Protein AF-A0A3D0W332-F1 (afdb_monomer)

Sequence (69 aa):
EGSAKHELYNIPYPGYQFYCTCRTARRVFPNLINHQLHTVSSHIGFELFDHHNALADAEACARIAINIL

Foldseek 3Di:
DPVPVCVVVVHDDPPDDDDDLLVQCCVVPVPQPHSPLQSLLVVLVHHQDDVPDPVSSVVSSVVSVVVGD

pLDDT: mean 85.03, std 9.71, range [53.69, 93.62]

Structure (mmCIF, N/CA/C/O backbone):
data_AF-A0A3D0W332-F1
#
_entry.id   AF-A0A3D0W332-F1
#
loop_
_atom_site.group_PDB
_atom_site.id
_atom_site.type_symbol
_atom_site.label_atom_id
_atom_site.label_alt_id
_atom_site.label_comp_id
_atom_site.label_asym_id
_atom_site.label_entity_id
_atom_site.label_seq_id
_atom_site.pdbx_PDB_ins_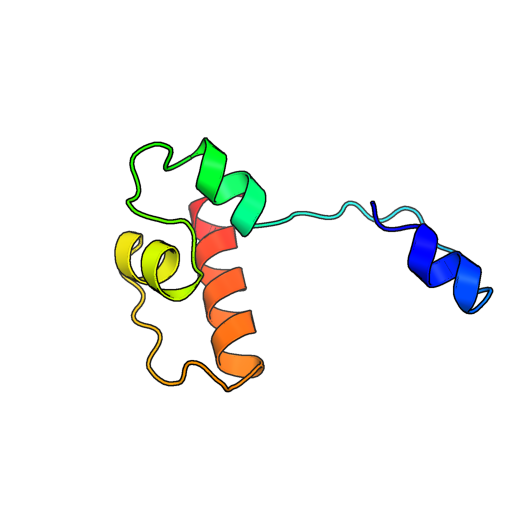code
_atom_site.Cartn_x
_atom_site.Cartn_y
_atom_site.Cartn_z
_atom_site.occupancy
_atom_site.B_iso_or_equiv
_atom_site.auth_seq_id
_atom_site.auth_comp_id
_atom_site.auth_asym_id
_atom_site.auth_atom_id
_atom_site.pdbx_PDB_model_num
ATOM 1 N N . GLU A 1 1 ? -1.718 2.811 -14.985 1.00 53.69 1 GLU A N 1
ATOM 2 C CA . GLU A 1 1 ? -0.671 3.635 -14.333 1.00 53.69 1 GLU A CA 1
ATOM 3 C C . GLU A 1 1 ? 0.731 2.988 -14.336 1.00 53.69 1 GLU A C 1
ATOM 5 O O . GLU A 1 1 ? 1.683 3.678 -14.011 1.00 53.69 1 GLU A O 1
ATOM 10 N N . GLY A 1 2 ? 0.914 1.718 -14.746 1.00 57.72 2 GLY A N 1
A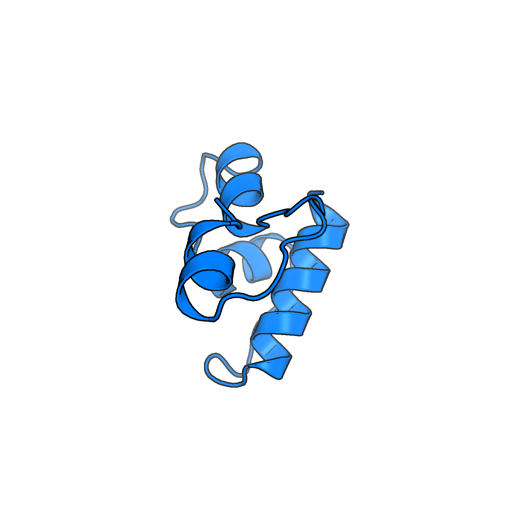TOM 11 C CA . GLY A 1 2 ? 2.222 1.034 -14.686 1.00 57.72 2 GLY A CA 1
ATOM 12 C C . GLY A 1 2 ? 3.175 1.181 -15.890 1.00 57.72 2 GLY A C 1
ATOM 13 O O . GLY A 1 2 ? 4.329 0.779 -15.775 1.00 57.72 2 GLY A O 1
ATOM 14 N N . SER A 1 3 ? 2.750 1.739 -17.031 1.00 60.75 3 SER A N 1
ATOM 15 C CA . SER A 1 3 ? 3.559 1.732 -18.269 1.00 60.75 3 SER A CA 1
ATOM 16 C C . SER A 1 3 ? 4.645 2.815 -18.324 1.00 60.75 3 SER A C 1
ATOM 18 O O . SER A 1 3 ? 5.743 2.555 -18.804 1.00 60.75 3 SER A O 1
ATOM 20 N N . ALA A 1 4 ? 4.399 3.993 -17.741 1.00 62.72 4 ALA A N 1
ATOM 21 C CA . ALA A 1 4 ? 5.249 5.173 -17.941 1.00 62.72 4 ALA A CA 1
ATOM 22 C C . ALA A 1 4 ? 6.712 5.005 -17.475 1.00 62.72 4 ALA A C 1
ATOM 24 O O . ALA A 1 4 ? 7.622 5.587 -18.056 1.00 62.72 4 ALA A O 1
ATOM 25 N N . LYS A 1 5 ? 6.974 4.197 -16.436 1.00 67.12 5 LYS A N 1
ATOM 26 C CA . LYS A 1 5 ? 8.351 3.929 -15.971 1.00 67.12 5 LYS A CA 1
ATOM 27 C C . LYS A 1 5 ? 9.087 2.903 -16.830 1.00 67.12 5 LYS A C 1
ATOM 29 O O . LYS A 1 5 ? 10.305 2.960 -16.931 1.00 67.12 5 LYS A O 1
ATOM 34 N N . HIS A 1 6 ? 8.356 1.969 -17.426 1.00 75.38 6 HIS A N 1
ATOM 35 C CA . HIS A 1 6 ? 8.920 0.935 -18.286 1.00 75.38 6 HIS A CA 1
ATOM 36 C C . HIS A 1 6 ? 9.399 1.534 -19.612 1.00 75.38 6 HIS A C 1
ATOM 38 O O . HIS A 1 6 ? 10.482 1.195 -20.082 1.00 75.38 6 HIS A O 1
ATOM 44 N N . GLU A 1 7 ? 8.655 2.514 -20.130 1.00 76.19 7 GLU A N 1
ATOM 45 C CA . GLU A 1 7 ? 9.013 3.296 -21.317 1.00 76.19 7 GLU A CA 1
ATOM 46 C C . GLU A 1 7 ? 10.332 4.068 -21.134 1.00 76.19 7 GLU A C 1
ATOM 48 O O . GLU A 1 7 ? 11.172 4.047 -22.027 1.00 76.19 7 GLU A O 1
ATOM 53 N N . LEU A 1 8 ? 10.573 4.666 -19.957 1.00 85.19 8 LEU A N 1
ATOM 54 C CA . LEU A 1 8 ? 11.812 5.410 -19.673 1.00 85.19 8 LEU A CA 1
ATOM 55 C C . LEU A 1 8 ? 13.079 4.548 -19.801 1.00 85.19 8 LEU A C 1
ATOM 57 O O . LEU A 1 8 ? 14.123 5.039 -20.223 1.00 85.19 8 LEU A O 1
ATOM 61 N N . TYR A 1 9 ? 12.989 3.272 -19.426 1.00 88.00 9 TYR A N 1
ATOM 62 C CA . TYR A 1 9 ? 14.112 2.332 -19.460 1.00 88.00 9 TYR A CA 1
ATOM 63 C C . TYR A 1 9 ? 14.034 1.349 -20.633 1.00 88.00 9 TYR A C 1
ATOM 65 O O . TYR A 1 9 ? 14.829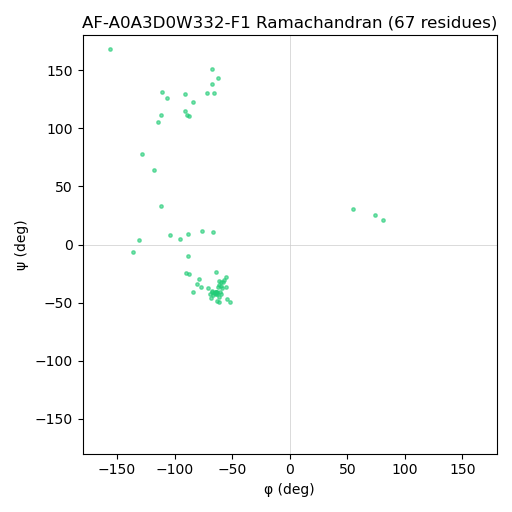 0.412 -20.694 1.00 88.00 9 TYR A O 1
ATOM 73 N N . ASN A 1 10 ? 13.096 1.549 -21.566 1.00 86.81 10 ASN A N 1
ATOM 74 C CA . ASN A 1 10 ? 12.865 0.671 -22.715 1.00 86.81 10 ASN A CA 1
ATOM 75 C C . ASN A 1 10 ? 12.610 -0.804 -22.332 1.00 86.81 10 ASN A C 1
ATOM 77 O O . ASN A 1 10 ? 12.945 -1.730 -23.073 1.00 86.81 10 ASN A O 1
ATOM 81 N N . ILE A 1 11 ? 12.018 -1.029 -21.156 1.00 88.44 11 ILE A N 1
ATOM 82 C CA . ILE A 1 11 ? 11.672 -2.359 -20.654 1.00 88.44 11 ILE A CA 1
ATOM 83 C C . ILE A 1 11 ? 10.242 -2.672 -21.112 1.00 88.44 11 ILE A C 1
ATOM 85 O O . ILE A 1 11 ? 9.350 -1.855 -20.894 1.00 88.44 11 ILE A O 1
ATOM 89 N N . PRO A 1 12 ? 9.965 -3.832 -21.731 1.00 83.44 12 PRO A N 1
ATOM 90 C CA . PRO A 1 12 ? 8.602 -4.189 -22.103 1.00 83.44 12 PRO A CA 1
ATOM 91 C C . PRO A 1 12 ? 7.744 -4.397 -20.849 1.00 83.44 12 PRO A C 1
ATOM 93 O O . PRO A 1 12 ? 8.130 -5.126 -19.937 1.00 83.44 12 PRO A O 1
ATOM 96 N N . TYR A 1 13 ? 6.565 -3.771 -20.810 1.00 81.81 13 TYR A N 1
ATOM 97 C CA . TYR A 1 13 ? 5.585 -3.970 -19.744 1.00 81.81 13 TYR A CA 1
ATOM 98 C C . TYR A 1 13 ? 4.648 -5.136 -20.104 1.00 81.81 13 TYR A C 1
ATOM 100 O O . TYR A 1 13 ? 3.830 -4.985 -21.010 1.00 81.81 13 TYR A O 1
ATOM 108 N N . PRO A 1 14 ? 4.696 -6.282 -19.401 1.00 81.94 14 PRO A N 1
ATOM 109 C CA . PRO A 1 14 ? 3.910 -7.468 -19.741 1.00 81.94 14 PRO A CA 1
ATOM 110 C C . PRO A 1 14 ? 2.420 -7.378 -19.362 1.00 81.94 14 PRO A C 1
ATOM 112 O O . PRO A 1 14 ? 1.718 -8.382 -19.400 1.00 81.94 14 PRO A O 1
ATOM 115 N N . GLY A 1 15 ? 1.912 -6.196 -18.995 1.00 83.81 15 GLY A N 1
ATOM 116 C CA . GLY A 1 15 ? 0.480 -5.991 -18.758 1.00 83.81 15 GLY A CA 1
ATOM 117 C C . GLY A 1 15 ? -0.054 -6.600 -17.459 1.00 83.81 15 GLY A C 1
ATOM 118 O O . GLY A 1 15 ? -1.243 -6.898 -17.375 1.00 83.81 15 GLY A O 1
ATOM 119 N N . TYR A 1 16 ? 0.788 -6.794 -16.440 1.00 83.06 16 TYR A N 1
ATOM 120 C CA . TYR A 1 16 ? 0.327 -7.313 -15.150 1.00 83.06 16 TYR A CA 1
ATOM 121 C C . TYR A 1 16 ? -0.674 -6.372 -14.470 1.00 83.06 16 TYR A C 1
ATOM 123 O O . TYR A 1 16 ? -0.549 -5.145 -14.514 1.00 83.06 16 TYR A O 1
ATOM 131 N N . GLN A 1 17 ? -1.665 -6.960 -13.798 1.00 83.56 17 GLN A N 1
ATOM 132 C CA . GLN A 1 17 ? -2.628 -6.204 -13.008 1.00 83.56 17 GLN A CA 1
ATOM 133 C C . GLN A 1 17 ? -1.966 -5.656 -11.746 1.00 83.56 17 GLN A C 1
ATOM 135 O O . GLN A 1 17 ? -1.297 -6.371 -11.004 1.00 83.56 17 GLN A O 1
ATOM 140 N N . PHE A 1 18 ? -2.158 -4.361 -11.515 1.00 84.88 18 PHE A N 1
ATOM 141 C CA . PHE A 1 18 ? -1.623 -3.665 -10.356 1.00 84.88 18 PHE A CA 1
ATOM 142 C C . PHE A 1 18 ? -2.743 -3.355 -9.368 1.00 84.88 18 PHE A C 1
ATOM 144 O O . PHE A 1 18 ? -3.723 -2.693 -9.718 1.00 84.88 18 PHE A O 1
ATOM 151 N N . TYR A 1 19 ? -2.551 -3.777 -8.122 1.00 86.06 19 TYR A N 1
ATOM 152 C CA . TYR A 1 19 ? -3.455 -3.489 -7.018 1.00 86.06 19 TYR A CA 1
ATOM 153 C C . TYR A 1 19 ? -2.782 -2.540 -6.035 1.00 86.06 19 TYR A C 1
ATOM 155 O O . TYR A 1 19 ? -1.649 -2.752 -5.613 1.00 86.06 19 TYR A O 1
ATOM 163 N N . CYS A 1 20 ? -3.496 -1.481 -5.659 1.00 89.19 20 CYS A N 1
ATOM 164 C CA . CYS A 1 20 ? -3.015 -0.502 -4.696 1.00 89.19 20 CYS A CA 1
ATOM 165 C C . CYS A 1 20 ? -3.882 -0.557 -3.440 1.00 89.19 20 CYS A C 1
ATOM 167 O O . CYS A 1 20 ? -5.000 -0.037 -3.431 1.00 89.19 20 CYS A O 1
ATOM 169 N N . THR A 1 21 ? -3.340 -1.137 -2.371 1.00 90.81 21 THR A N 1
ATOM 170 C CA . THR A 1 21 ? -4.001 -1.242 -1.061 1.00 90.81 21 THR A CA 1
ATOM 171 C C . THR A 1 21 ? -4.430 0.118 -0.523 1.00 90.81 21 THR A C 1
ATOM 173 O O . THR A 1 21 ? -5.526 0.236 0.002 1.00 90.81 21 THR A O 1
ATOM 176 N N . CYS A 1 22 ? -3.653 1.182 -0.749 1.00 89.69 22 CYS A N 1
ATOM 177 C CA . CYS A 1 22 ? -4.033 2.544 -0.359 1.00 89.69 22 CYS A CA 1
ATOM 178 C C . CYS A 1 22 ? -5.276 3.057 -1.118 1.00 89.69 22 CYS A C 1
ATOM 180 O O . CYS A 1 22 ? -6.160 3.682 -0.530 1.00 89.69 22 CYS A O 1
ATOM 182 N N . ARG A 1 23 ? -5.387 2.781 -2.428 1.00 91.25 23 ARG A N 1
ATOM 183 C CA . ARG A 1 23 ? -6.580 3.154 -3.216 1.00 91.25 23 ARG A CA 1
ATOM 184 C C . ARG A 1 23 ? -7.801 2.356 -2.780 1.00 91.25 23 ARG A C 1
ATOM 186 O O . ARG A 1 23 ? -8.885 2.929 -2.699 1.00 91.25 23 ARG A O 1
ATOM 193 N N . THR A 1 24 ? -7.630 1.069 -2.494 1.00 92.06 24 THR A N 1
ATOM 194 C CA . THR A 1 24 ? -8.727 0.229 -2.007 1.00 92.06 24 THR A CA 1
ATOM 195 C C . THR A 1 24 ? -9.146 0.623 -0.593 1.00 92.06 24 THR A C 1
ATOM 197 O O . THR A 1 24 ? -10.334 0.811 -0.355 1.00 92.06 24 THR A O 1
ATOM 200 N N . ALA A 1 25 ? -8.202 0.894 0.309 1.00 92.25 25 ALA A N 1
ATOM 201 C CA . ALA A 1 25 ? -8.479 1.337 1.676 1.00 92.25 25 ALA A CA 1
ATOM 202 C C . ALA A 1 25 ? -9.294 2.636 1.713 1.00 92.25 25 ALA A C 1
ATOM 204 O O . ALA A 1 25 ? -10.206 2.754 2.523 1.00 92.25 25 ALA A O 1
ATOM 205 N N . ARG A 1 26 ? -9.044 3.580 0.792 1.00 93.56 26 ARG A N 1
ATOM 206 C CA . ARG A 1 26 ? -9.871 4.795 0.647 1.00 93.56 26 ARG A CA 1
ATOM 207 C C . ARG A 1 26 ? -11.334 4.508 0.322 1.00 93.56 26 ARG A C 1
ATOM 209 O O . ARG A 1 26 ? -12.203 5.276 0.716 1.00 93.56 26 ARG A O 1
ATOM 216 N N . ARG A 1 27 ? -11.602 3.431 -0.417 1.00 93.00 27 ARG A N 1
ATOM 217 C CA . ARG A 1 27 ? -12.960 3.025 -0.803 1.00 93.00 27 ARG A CA 1
ATOM 218 C C . ARG A 1 27 ? -13.641 2.211 0.292 1.00 93.00 27 ARG A C 1
ATOM 220 O O . ARG A 1 27 ? -14.825 2.407 0.526 1.00 93.00 27 ARG A O 1
ATOM 227 N N . VAL A 1 28 ? -12.897 1.314 0.938 1.00 93.62 28 VAL A N 1
ATOM 228 C CA . VAL A 1 28 ? -13.415 0.411 1.978 1.00 93.62 28 VAL A CA 1
ATOM 229 C C . VAL A 1 28 ? -13.610 1.141 3.311 1.00 93.62 28 VAL A C 1
ATOM 231 O O . VAL A 1 28 ? -14.601 0.908 3.995 1.00 93.62 28 VAL A O 1
ATOM 234 N N . PHE A 1 29 ? -12.720 2.077 3.653 1.00 92.75 29 PHE A N 1
ATOM 235 C CA . PHE A 1 29 ? -12.752 2.839 4.905 1.00 92.75 29 PHE A CA 1
ATOM 236 C C . PHE A 1 29 ? -12.925 4.347 4.648 1.00 92.75 29 PHE A C 1
ATOM 238 O O . PHE A 1 29 ? -12.026 5.128 4.962 1.00 92.75 29 PHE A O 1
ATOM 245 N N . PRO A 1 30 ? -14.051 4.812 4.080 1.00 92.75 30 PRO A N 1
ATOM 246 C CA . PRO A 1 30 ? -14.211 6.215 3.679 1.00 92.75 30 PRO A CA 1
ATOM 247 C C . PRO A 1 30 ? -14.172 7.202 4.857 1.00 92.75 30 PRO A C 1
ATOM 249 O O . PRO A 1 30 ? -13.829 8.363 4.668 1.00 92.75 30 PRO A O 1
ATOM 252 N N . ASN A 1 31 ? -14.482 6.732 6.069 1.00 93.62 31 ASN A N 1
ATOM 253 C CA . ASN A 1 31 ? -14.569 7.550 7.281 1.00 93.62 31 ASN A CA 1
ATOM 254 C C . ASN A 1 31 ? -13.278 7.549 8.119 1.00 93.62 31 ASN A C 1
ATOM 256 O O . ASN A 1 31 ? -13.268 8.084 9.226 1.00 93.62 31 ASN A O 1
ATOM 260 N N . LEU A 1 32 ? -12.202 6.916 7.636 1.00 92.56 32 LEU A N 1
ATOM 261 C CA . LEU A 1 32 ? -10.917 6.938 8.332 1.00 92.56 32 LEU A CA 1
ATOM 262 C C . LEU A 1 32 ? -10.342 8.359 8.311 1.00 92.56 32 LEU A C 1
ATOM 264 O O . LEU A 1 32 ? -10.385 9.028 7.281 1.00 92.56 32 LEU A O 1
ATOM 268 N N . ILE A 1 33 ? -9.769 8.805 9.434 1.00 91.88 33 ILE A N 1
ATOM 269 C CA . ILE A 1 33 ? -9.239 10.173 9.567 1.00 91.88 33 ILE A CA 1
ATOM 270 C C . ILE A 1 33 ? -8.171 10.498 8.514 1.00 91.88 33 ILE A C 1
ATOM 272 O O . ILE A 1 33 ? -8.049 11.632 8.058 1.00 91.88 33 ILE A O 1
ATOM 276 N N . ASN A 1 34 ? -7.407 9.487 8.113 1.00 91.25 34 ASN A N 1
ATOM 277 C CA . ASN A 1 34 ? -6.523 9.512 6.964 1.00 91.25 34 ASN A CA 1
ATOM 278 C C . ASN A 1 34 ? -6.299 8.069 6.481 1.00 91.25 34 ASN A C 1
ATOM 280 O O . ASN A 1 34 ? -6.613 7.116 7.187 1.00 91.25 34 ASN A O 1
ATOM 284 N N . HIS A 1 35 ? -5.704 7.907 5.300 1.00 92.44 35 HIS A N 1
ATOM 285 C CA . HIS A 1 35 ? -5.353 6.594 4.735 1.00 92.44 35 HIS A CA 1
ATOM 286 C C . HIS A 1 35 ? -3.841 6.379 4.662 1.00 92.44 35 HIS A C 1
ATOM 288 O O . HIS A 1 35 ? -3.342 5.767 3.714 1.00 92.44 35 HIS A O 1
ATOM 294 N N . GLN A 1 36 ? -3.099 6.930 5.626 1.00 91.56 36 GLN A N 1
ATOM 295 C CA . GLN A 1 36 ? -1.680 6.633 5.793 1.00 91.56 36 GLN A CA 1
ATOM 296 C C . GLN A 1 36 ? -1.514 5.179 6.239 1.00 91.56 36 GLN A C 1
ATOM 298 O O . GLN A 1 36 ? -2.386 4.618 6.904 1.00 91.56 36 GLN A O 1
ATOM 303 N N . LEU A 1 37 ? -0.385 4.570 5.871 1.00 90.00 37 LEU A N 1
ATOM 304 C CA . LEU A 1 37 ? -0.157 3.138 6.055 1.00 90.00 37 LEU A CA 1
ATOM 305 C C . LEU A 1 37 ? -0.365 2.697 7.507 1.00 90.00 37 LEU A C 1
ATOM 307 O O . LEU A 1 37 ? -1.091 1.737 7.747 1.00 90.00 37 LEU A O 1
ATOM 311 N N . HIS A 1 38 ? 0.199 3.433 8.465 1.00 89.19 38 HIS A N 1
ATOM 312 C CA . HIS A 1 38 ? 0.044 3.120 9.883 1.00 89.19 38 HIS A CA 1
ATOM 313 C C . HIS A 1 38 ? -1.413 3.246 10.346 1.00 89.19 38 HIS A C 1
ATOM 315 O O . HIS A 1 38 ? -1.892 2.378 11.056 1.00 89.19 38 HIS A O 1
ATOM 321 N N . THR A 1 39 ? -2.154 4.268 9.900 1.00 91.75 39 THR A N 1
ATOM 322 C CA . THR A 1 39 ? -3.545 4.485 10.329 1.00 91.75 39 THR A CA 1
ATOM 323 C C . THR A 1 39 ? -4.448 3.365 9.810 1.00 91.75 39 THR A C 1
ATOM 325 O O . THR A 1 39 ? -5.260 2.826 10.560 1.00 91.75 39 THR A O 1
ATOM 328 N N . VAL A 1 40 ? -4.277 2.964 8.545 1.00 92.75 40 VAL A N 1
ATOM 329 C CA . VAL A 1 40 ? -5.027 1.838 7.962 1.00 92.75 40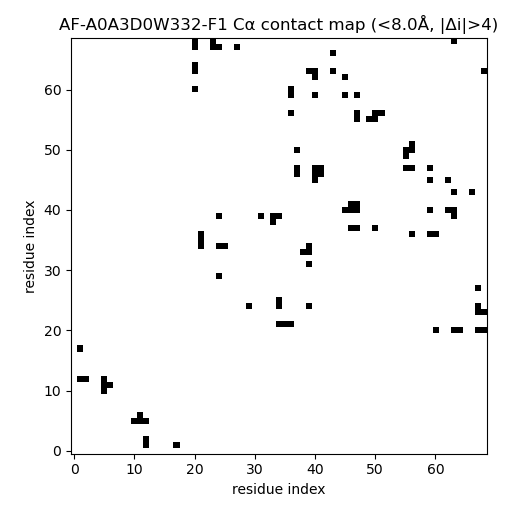 VAL A CA 1
ATOM 330 C C . VAL A 1 40 ? -4.627 0.515 8.618 1.00 92.75 40 VAL A C 1
ATOM 332 O O . VAL A 1 40 ? -5.498 -0.295 8.916 1.00 92.75 40 VAL A O 1
ATOM 335 N N . SER A 1 41 ? -3.335 0.309 8.881 1.00 90.62 41 SER A N 1
ATOM 336 C CA . SER A 1 41 ? -2.828 -0.897 9.549 1.00 90.62 41 SER A CA 1
ATOM 337 C C . SER A 1 41 ? -3.379 -1.026 10.968 1.00 90.62 41 SER A C 1
ATOM 339 O O . SER A 1 41 ? -3.950 -2.057 11.316 1.00 90.62 41 SER A O 1
ATOM 341 N N . SER A 1 42 ? -3.316 0.043 11.764 1.00 90.75 42 SER A N 1
ATOM 34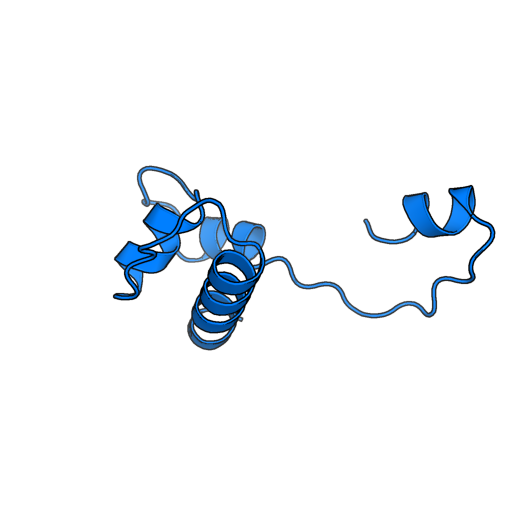2 C CA . SER A 1 42 ? -3.875 0.057 13.115 1.00 90.75 42 SER A CA 1
ATOM 343 C C . SER A 1 42 ? -5.389 -0.153 13.100 1.00 90.75 42 SER A C 1
ATOM 345 O O . SER A 1 42 ? -5.911 -0.855 13.961 1.00 90.75 42 SER A O 1
ATOM 347 N N . HIS A 1 43 ? -6.103 0.383 12.101 1.00 90.88 43 HIS A N 1
ATOM 348 C CA . HIS A 1 43 ? -7.547 0.172 11.964 1.00 90.88 43 HIS A CA 1
ATOM 349 C C . HIS A 1 43 ? -7.925 -1.303 11.765 1.00 90.88 43 HIS A C 1
ATOM 351 O O . HIS A 1 43 ? -8.949 -1.743 12.280 1.00 90.88 43 HIS A O 1
ATOM 357 N N . ILE A 1 44 ? -7.089 -2.076 11.064 1.00 90.00 44 ILE A N 1
ATOM 358 C CA . ILE A 1 44 ? -7.277 -3.526 10.888 1.00 90.00 44 ILE A CA 1
ATOM 359 C C . ILE A 1 44 ? -6.628 -4.361 12.009 1.00 90.00 44 ILE A C 1
ATOM 361 O O . ILE A 1 44 ? -6.556 -5.583 11.897 1.00 90.00 44 ILE A O 1
ATOM 365 N N . GLY A 1 45 ? -6.144 -3.723 13.081 1.00 88.19 45 GLY A N 1
ATOM 366 C CA . GLY A 1 45 ? -5.534 -4.395 14.231 1.00 88.19 45 GLY A CA 1
ATOM 367 C C . GLY A 1 45 ? -4.071 -4.811 14.041 1.00 88.19 45 GLY A C 1
ATOM 368 O O . GLY A 1 45 ? -3.602 -5.702 14.745 1.00 88.19 45 GLY A O 1
AT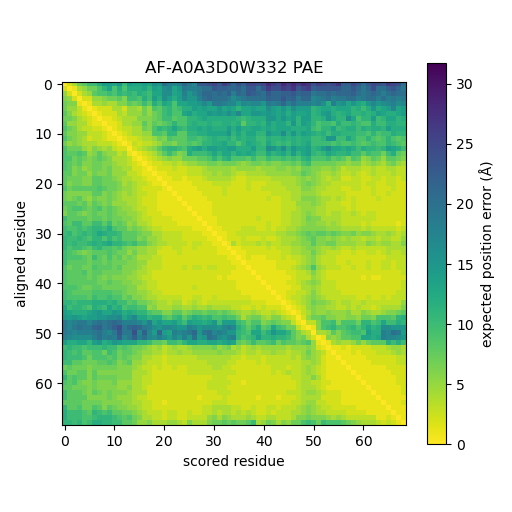OM 369 N N . PHE A 1 46 ? -3.345 -4.201 13.099 1.00 86.69 46 PHE A N 1
ATOM 370 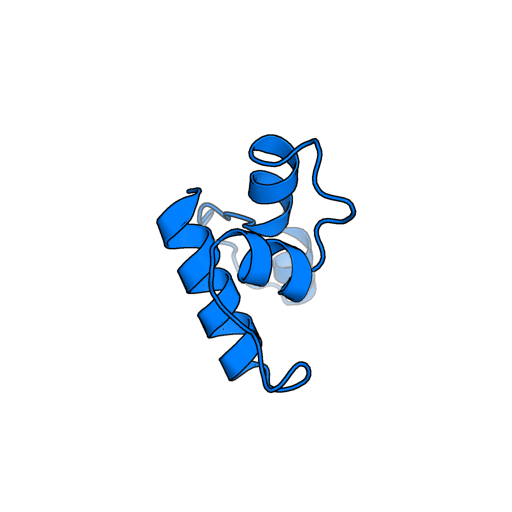C CA . PHE A 1 46 ? -1.913 -4.424 12.886 1.00 86.69 46 PHE A CA 1
ATOM 371 C C . PHE A 1 46 ? -1.110 -3.171 13.256 1.00 86.69 46 PHE A C 1
ATOM 373 O O . PHE A 1 46 ? -1.193 -2.149 12.576 1.00 86.69 46 PHE A O 1
ATOM 380 N N . GLU A 1 47 ? -0.321 -3.236 14.329 1.00 79.44 47 GLU A N 1
ATOM 38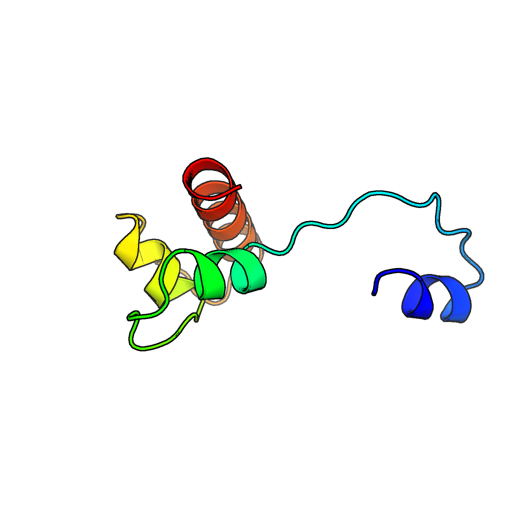1 C CA . GLU A 1 47 ? 0.553 -2.127 14.715 1.00 79.44 47 GLU A CA 1
ATOM 382 C C . GLU A 1 47 ? 1.871 -2.165 13.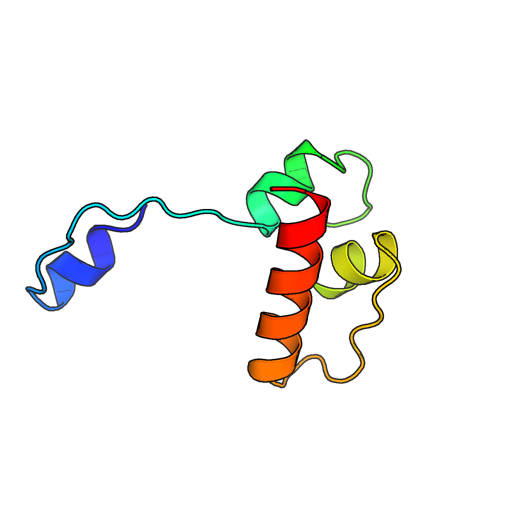943 1.00 79.44 47 GLU A C 1
ATOM 384 O O . GLU A 1 47 ? 2.617 -3.143 13.973 1.00 79.44 47 GLU A O 1
ATOM 389 N N . LEU A 1 48 ? 2.153 -1.068 13.243 1.00 76.62 48 LEU A N 1
ATOM 390 C CA . LEU A 1 48 ? 3.420 -0.864 12.562 1.00 76.62 48 LEU A CA 1
ATOM 391 C C . LEU A 1 48 ? 4.399 -0.230 13.556 1.00 76.62 48 LEU A C 1
ATOM 393 O O . LEU A 1 48 ? 4.204 0.918 13.934 1.00 76.62 48 LEU A O 1
ATOM 397 N N . PHE A 1 49 ? 5.425 -0.960 13.992 1.00 66.62 49 PHE A N 1
ATOM 398 C CA . PHE A 1 49 ? 6.360 -0.464 15.015 1.00 66.62 49 PHE A CA 1
ATOM 399 C C . PHE A 1 49 ? 7.575 0.281 14.443 1.00 66.62 49 PHE A C 1
ATOM 401 O O . PHE A 1 49 ? 8.157 1.109 15.138 1.00 66.62 49 PHE A O 1
ATOM 408 N N . ASP A 1 50 ? 7.959 0.013 13.191 1.00 71.25 50 ASP A N 1
ATOM 409 C CA . ASP A 1 50 ? 9.195 0.536 12.591 1.00 71.25 50 ASP A CA 1
ATOM 410 C C . ASP A 1 50 ? 8.915 1.217 11.239 1.00 71.25 50 ASP A C 1
ATOM 412 O O . ASP A 1 50 ? 9.110 0.652 10.162 1.00 71.25 50 ASP A O 1
ATOM 416 N N . HIS A 1 51 ? 8.392 2.445 11.311 1.00 61.06 51 HIS A N 1
ATOM 417 C CA . HIS A 1 51 ? 7.830 3.225 10.194 1.00 61.06 51 HIS A CA 1
ATOM 418 C C . HIS A 1 51 ? 8.822 3.678 9.099 1.00 61.06 51 HIS A C 1
ATOM 420 O O . HIS A 1 51 ? 8.464 4.500 8.253 1.00 61.06 51 HIS A O 1
ATOM 426 N N . HIS A 1 52 ? 10.059 3.174 9.092 1.00 66.38 52 HIS A N 1
ATOM 427 C CA . HIS A 1 52 ? 11.069 3.490 8.071 1.00 66.38 52 HIS A CA 1
ATOM 428 C C . HIS A 1 52 ? 11.765 2.258 7.486 1.00 66.38 52 HIS A C 1
ATOM 430 O O . HIS A 1 52 ? 12.664 2.391 6.650 1.00 66.38 52 HIS A O 1
ATOM 436 N N . ASN A 1 53 ? 11.348 1.059 7.889 1.00 80.81 53 ASN A N 1
ATOM 437 C CA . ASN A 1 53 ? 11.849 -0.172 7.311 1.00 80.81 53 ASN A CA 1
ATOM 438 C C . ASN A 1 53 ? 10.954 -0.593 6.140 1.00 80.81 53 ASN A C 1
ATOM 440 O O . ASN A 1 53 ? 9.798 -0.968 6.331 1.00 80.81 53 ASN A O 1
ATOM 444 N N . ALA A 1 54 ? 11.512 -0.595 4.926 1.00 84.31 54 ALA A N 1
ATOM 445 C CA . ALA A 1 54 ? 10.791 -1.006 3.721 1.00 84.31 54 ALA A CA 1
ATOM 446 C C . ALA A 1 54 ? 10.187 -2.420 3.837 1.00 84.31 54 ALA A C 1
ATOM 448 O O . ALA A 1 54 ? 9.162 -2.705 3.218 1.00 84.31 54 ALA A O 1
ATOM 449 N N . LEU A 1 55 ? 10.799 -3.299 4.642 1.00 86.12 55 LEU A N 1
ATOM 450 C CA . LEU A 1 55 ? 10.254 -4.623 4.934 1.00 86.12 55 LEU A CA 1
ATOM 451 C C . LEU A 1 55 ? 8.973 -4.541 5.774 1.00 86.12 55 LEU A C 1
ATOM 453 O O . LEU A 1 55 ? 7.988 -5.194 5.436 1.00 86.12 55 LEU A O 1
ATOM 457 N N . ALA A 1 56 ? 8.971 -3.723 6.829 1.00 85.88 56 ALA A N 1
ATOM 458 C CA . ALA A 1 56 ? 7.803 -3.536 7.686 1.00 85.88 56 ALA A CA 1
ATOM 459 C C . ALA A 1 56 ? 6.640 -2.909 6.900 1.00 85.88 56 ALA A C 1
ATOM 461 O O . ALA A 1 56 ? 5.497 -3.355 7.009 1.00 85.88 56 ALA A O 1
ATOM 462 N N . ASP A 1 57 ? 6.939 -1.938 6.031 1.00 86.56 57 ASP A N 1
ATOM 463 C CA . ASP A 1 57 ? 5.938 -1.328 5.153 1.00 86.56 57 ASP A CA 1
ATOM 464 C C . ASP A 1 57 ? 5.335 -2.345 4.169 1.00 86.56 57 ASP A C 1
ATOM 466 O O . ASP A 1 57 ? 4.121 -2.345 3.925 1.00 86.56 57 ASP A O 1
ATOM 470 N N . ALA A 1 58 ? 6.166 -3.233 3.611 1.00 89.44 58 ALA A N 1
ATOM 471 C CA . ALA A 1 58 ? 5.715 -4.295 2.716 1.00 89.44 58 ALA A CA 1
ATOM 472 C C . ALA A 1 58 ? 4.832 -5.321 3.445 1.00 89.44 58 ALA A C 1
ATOM 474 O O . ALA A 1 58 ? 3.793 -5.718 2.910 1.00 89.44 58 ALA A O 1
ATOM 475 N N . GLU A 1 59 ? 5.195 -5.707 4.670 1.00 90.19 59 GLU A N 1
ATOM 476 C CA . GLU A 1 59 ? 4.397 -6.610 5.507 1.00 90.19 59 GLU A CA 1
ATOM 477 C C . GLU A 1 59 ? 3.024 -6.009 5.828 1.00 90.19 59 GLU A C 1
ATOM 479 O O . GLU A 1 59 ? 1.993 -6.666 5.663 1.00 90.19 59 GLU A O 1
ATOM 484 N N . ALA A 1 60 ? 2.984 -4.733 6.200 1.00 90.81 60 ALA A N 1
ATOM 485 C CA . ALA A 1 60 ? 1.733 -4.037 6.460 1.00 90.81 60 ALA A CA 1
ATOM 486 C C . ALA A 1 60 ? 0.857 -3.919 5.220 1.00 90.81 60 ALA A C 1
ATOM 488 O O . ALA A 1 60 ? -0.348 -4.167 5.283 1.00 90.81 60 ALA A O 1
ATOM 489 N N . CYS A 1 61 ? 1.451 -3.610 4.065 1.00 91.19 61 CYS A N 1
ATOM 490 C CA . CYS A 1 61 ? 0.724 -3.620 2.802 1.00 91.19 61 CYS A CA 1
ATOM 491 C C . CYS A 1 61 ? 0.142 -5.007 2.502 1.00 91.19 61 CYS A C 1
ATOM 493 O O . CYS A 1 61 ? -1.019 -5.087 2.100 1.00 91.19 61 CYS A O 1
ATOM 495 N N . ALA A 1 62 ? 0.897 -6.086 2.724 1.00 92.00 62 ALA A N 1
ATOM 496 C CA . ALA A 1 62 ? 0.401 -7.450 2.549 1.00 92.00 62 ALA A CA 1
ATOM 497 C C . ALA A 1 62 ? -0.748 -7.765 3.520 1.00 92.00 62 ALA A C 1
ATOM 499 O O . ALA A 1 62 ? -1.769 -8.321 3.114 1.00 92.00 62 ALA A O 1
ATOM 500 N N . ARG A 1 63 ? -0.635 -7.350 4.786 1.00 92.31 63 ARG A N 1
ATOM 501 C CA . ARG A 1 63 ? -1.698 -7.539 5.778 1.00 92.31 63 ARG A CA 1
ATOM 502 C C . ARG A 1 63 ? -2.963 -6.771 5.405 1.00 92.31 63 ARG A C 1
ATOM 504 O O . ARG A 1 63 ? -4.052 -7.330 5.500 1.00 92.31 63 ARG A O 1
ATOM 511 N N . ILE A 1 64 ? -2.831 -5.529 4.942 1.00 92.50 64 ILE A N 1
ATOM 512 C CA . ILE A 1 64 ? -3.959 -4.747 4.428 1.00 92.50 64 ILE A CA 1
ATOM 513 C C . ILE A 1 64 ? -4.574 -5.456 3.223 1.00 92.50 64 ILE A C 1
ATOM 515 O O . ILE A 1 64 ? -5.781 -5.665 3.219 1.00 92.50 64 ILE A O 1
ATOM 519 N N . ALA A 1 65 ? -3.766 -5.875 2.245 1.00 92.69 65 ALA A N 1
ATOM 520 C CA . ALA A 1 65 ? -4.235 -6.591 1.059 1.00 92.69 65 ALA A CA 1
ATOM 521 C C . ALA A 1 65 ? -5.098 -7.806 1.416 1.00 92.69 65 ALA A C 1
ATOM 523 O O . ALA A 1 65 ? -6.211 -7.903 0.921 1.00 92.69 65 ALA A O 1
ATOM 524 N N . ILE A 1 66 ? -4.638 -8.663 2.332 1.00 92.50 66 ILE A N 1
ATOM 525 C CA . ILE A 1 66 ? -5.388 -9.848 2.789 1.00 92.50 66 ILE A CA 1
ATOM 526 C C . ILE A 1 66 ? -6.766 -9.485 3.367 1.00 92.50 66 ILE A C 1
ATOM 528 O O . ILE A 1 66 ? -7.692 -10.285 3.289 1.00 92.50 66 ILE A O 1
ATOM 532 N N . ASN A 1 67 ? -6.911 -8.299 3.962 1.00 90.19 67 ASN A N 1
ATOM 533 C CA . ASN A 1 67 ? -8.164 -7.876 4.583 1.00 90.19 67 ASN A CA 1
ATOM 534 C C . ASN A 1 67 ? -9.138 -7.186 3.613 1.00 90.19 67 ASN A C 1
ATOM 536 O O . ASN A 1 67 ? -10.331 -7.159 3.906 1.00 90.19 67 ASN A O 1
ATOM 540 N N . ILE A 1 68 ? -8.660 -6.573 2.519 1.00 89.00 68 ILE A N 1
ATOM 541 C CA . ILE A 1 68 ? -9.487 -5.648 1.714 1.00 89.00 68 ILE A CA 1
ATOM 542 C C . ILE A 1 68 ? -9.406 -5.810 0.189 1.00 89.00 68 ILE A C 1
ATOM 544 O O . ILE A 1 68 ? -10.114 -5.080 -0.510 1.00 89.00 68 ILE A O 1
ATOM 548 N N . LEU A 1 69 ? -8.521 -6.661 -0.337 1.00 83.69 69 LEU A N 1
ATOM 549 C CA . LEU A 1 69 ? -8.453 -7.006 -1.765 1.00 83.69 69 LEU A CA 1
ATOM 550 C C . LEU A 1 69 ? -9.137 -8.350 -2.013 1.00 83.69 69 LEU A C 1
ATOM 552 O O . LEU A 1 69 ? -9.829 -8.432 -3.050 1.00 83.69 69 LEU A O 1
#

Secondary structure (DSSP, 8-state):
--SHHHHHTT----------HHHHHHHH-TTSS---HHHHHHHTT-----TT-HHHHHHHHHHHHHHH-

Mean predicted aligned error: 6.45 Å

Solvent-accessible surface area (backbone atoms only — not comparable to full-atom values): 4499 Å² total; per-residue (Å²): 136,78,57,73,68,26,60,77,71,73,44,86,72,89,75,76,88,83,84,55,55,62,66,44,45,50,68,77,44,70,83,52,96,56,72,49,69,58,56,49,28,44,72,76,73,41,81,73,87,53,94,81,42,71,65,53,54,50,51,46,49,51,54,48,33,79,75,73,112

Radius of gyration: 14.39 Å; Cα contacts (8 Å, |Δi|>4): 54; chains: 1; bounding box: 29×20×38 Å

Nearest PDB structures (foldseek):
  8qie-assembly1_SV  TM=3.622E-01  e=4.824E+00  Leishmania major strain Friedlin
  7wtx-assembly1_R  TM=3.373E-01  e=4.824E+00  Homo sapiens